Protein AF-A0A6A6LP13-F1 (afdb_monomer)

Secondary structure (DSSP, 8-state):
---TT--HHHHHHHHHHHHHHHHHHHTTHHHH-HHHHHHHHHHHHHHHHHHHHHTT---GGG--THHHHS-GGGTS-----SSSS----

Structure (mmCIF, N/CA/C/O backbone):
data_AF-A0A6A6LP13-F1
#
_entry.id   AF-A0A6A6LP13-F1
#
loop_
_atom_site.group_PDB
_atom_site.id
_atom_site.type_symbol
_atom_site.label_atom_id
_atom_site.label_alt_id
_atom_site.label_comp_id
_atom_site.label_asym_id
_atom_site.label_entity_id
_atom_site.label_seq_id
_atom_site.pdbx_PDB_ins_code
_atom_site.Cartn_x
_atom_site.Cartn_y
_atom_site.Cartn_z
_atom_site.occupancy
_atom_site.B_iso_or_equiv
_atom_site.auth_seq_id
_atom_site.auth_comp_id
_atom_site.auth_asym_id
_atom_site.auth_atom_id
_atom_site.pdbx_PDB_model_num
ATOM 1 N N . MET A 1 1 ? 12.063 12.893 3.431 1.00 55.28 1 MET A N 1
ATOM 2 C CA . MET A 1 1 ? 11.771 12.439 2.049 1.00 55.28 1 MET A CA 1
ATOM 3 C C . MET A 1 1 ? 13.074 12.016 1.375 1.00 55.28 1 MET A C 1
ATOM 5 O O . MET A 1 1 ? 13.938 12.861 1.231 1.00 55.28 1 MET A O 1
ATOM 9 N N . SER A 1 2 ? 13.257 10.739 1.004 1.00 63.56 2 SER A N 1
ATOM 10 C CA . SER A 1 2 ? 14.530 10.216 0.443 1.00 63.56 2 SER A CA 1
ATOM 11 C C . SER A 1 2 ? 14.392 9.558 -0.940 1.00 63.56 2 SER A C 1
ATOM 13 O O . SER A 1 2 ? 15.136 8.645 -1.284 1.00 63.56 2 SER A O 1
ATOM 15 N N . SER A 1 3 ? 13.422 9.995 -1.745 1.00 63.22 3 SER A N 1
ATOM 16 C CA . SER A 1 3 ? 13.024 9.337 -3.002 1.00 63.22 3 SER A CA 1
ATOM 17 C C . SER A 1 3 ? 13.352 10.142 -4.267 1.00 63.22 3 SER A C 1
ATOM 19 O O . SER A 1 3 ? 12.601 10.061 -5.237 1.00 63.22 3 SER A O 1
ATOM 21 N N . GLY A 1 4 ? 14.417 10.951 -4.256 1.00 61.75 4 GLY A N 1
ATOM 22 C CA . GLY A 1 4 ? 14.800 11.818 -5.383 1.00 61.75 4 GLY A CA 1
ATOM 23 C C . GLY A 1 4 ? 15.138 11.059 -6.675 1.00 61.75 4 GLY A C 1
ATOM 24 O O . GLY A 1 4 ? 14.845 11.559 -7.751 1.00 61.75 4 GLY A O 1
ATOM 25 N N . SER A 1 5 ? 15.663 9.830 -6.565 1.00 65.50 5 SER A N 1
ATOM 26 C CA . SER A 1 5 ? 15.943 8.924 -7.696 1.00 65.50 5 SER A CA 1
ATOM 27 C C . SER A 1 5 ? 16.007 7.456 -7.235 1.00 65.50 5 SER A C 1
ATOM 29 O O . SER A 1 5 ? 17.004 6.754 -7.378 1.00 65.50 5 SER A O 1
ATOM 31 N N . THR A 1 6 ? 14.968 6.995 -6.537 1.00 82.00 6 THR A N 1
ATOM 32 C CA . THR A 1 6 ? 14.891 5.607 -6.045 1.00 82.00 6 THR A CA 1
ATOM 33 C C . THR A 1 6 ? 13.993 4.770 -6.942 1.00 82.00 6 THR A C 1
ATOM 35 O O . THR A 1 6 ? 12.905 5.224 -7.289 1.00 82.00 6 THR A O 1
ATOM 38 N N . THR A 1 7 ? 14.397 3.534 -7.244 1.00 90.06 7 THR A N 1
ATOM 39 C CA . THR A 1 7 ? 13.583 2.578 -8.013 1.00 90.06 7 THR A CA 1
ATOM 40 C C . THR A 1 7 ? 12.214 2.337 -7.362 1.00 90.06 7 THR A C 1
ATOM 42 O O . THR A 1 7 ? 12.079 2.395 -6.134 1.00 90.06 7 THR A O 1
ATOM 45 N N . PHE A 1 8 ? 11.188 2.025 -8.163 1.00 92.19 8 PHE A N 1
ATOM 46 C CA . PHE A 1 8 ? 9.838 1.747 -7.646 1.00 92.19 8 PHE A CA 1
ATOM 47 C C . PHE A 1 8 ? 9.818 0.561 -6.685 1.00 92.19 8 PHE A C 1
ATOM 49 O O . PHE A 1 8 ? 9.181 0.627 -5.636 1.00 92.19 8 PHE A O 1
ATOM 56 N N . THR A 1 9 ? 10.607 -0.473 -6.975 1.00 92.50 9 THR A N 1
ATOM 57 C CA . THR A 1 9 ? 10.789 -1.623 -6.085 1.00 92.50 9 THR A CA 1
ATOM 58 C C . THR A 1 9 ? 11.343 -1.211 -4.720 1.00 92.50 9 THR A C 1
ATOM 60 O O . THR A 1 9 ? 10.862 -1.685 -3.696 1.00 92.50 9 THR A O 1
ATOM 63 N N . LYS A 1 10 ? 12.293 -0.266 -4.659 1.00 93.25 10 LYS A N 1
ATOM 64 C CA . LYS A 1 10 ? 12.839 0.240 -3.388 1.00 93.25 10 LYS A CA 1
ATOM 65 C C . LYS A 1 10 ? 11.820 1.063 -2.599 1.00 93.25 10 LYS A C 1
ATOM 67 O O . LYS A 1 10 ? 11.827 1.004 -1.370 1.00 93.25 10 LYS A O 1
ATOM 72 N N . ILE A 1 11 ? 10.951 1.814 -3.279 1.00 93.56 11 ILE A N 1
ATOM 73 C CA . ILE A 1 11 ? 9.844 2.542 -2.637 1.00 93.56 11 ILE A CA 1
ATOM 74 C C . ILE A 1 11 ? 8.874 1.544 -1.994 1.00 93.56 11 ILE A C 1
ATOM 76 O O . ILE A 1 11 ? 8.567 1.674 -0.810 1.00 93.56 11 ILE A O 1
ATOM 80 N N . VAL A 1 12 ? 8.458 0.522 -2.745 1.00 95.62 12 VAL A N 1
ATOM 81 C CA . VAL A 1 12 ? 7.535 -0.511 -2.257 1.00 95.62 12 VAL A CA 1
ATOM 82 C C . VAL A 1 12 ? 8.149 -1.344 -1.132 1.00 95.62 12 VAL A C 1
ATOM 84 O O . VAL A 1 12 ? 7.483 -1.602 -0.137 1.00 95.62 12 VAL A O 1
ATOM 87 N N . ASN A 1 13 ? 9.440 -1.677 -1.202 1.00 95.44 13 ASN A N 1
ATOM 88 C CA . ASN A 1 13 ? 10.120 -2.399 -0.122 1.00 95.44 13 ASN A CA 1
ATOM 89 C C . ASN A 1 13 ? 10.095 -1.629 1.200 1.00 95.44 13 ASN A C 1
ATOM 91 O O . ASN A 1 13 ? 9.809 -2.213 2.239 1.00 95.44 13 ASN A O 1
ATOM 95 N N . LYS A 1 14 ? 10.351 -0.315 1.162 1.00 95.75 14 LYS A N 1
ATOM 96 C CA . LYS A 1 14 ? 10.280 0.527 2.364 1.00 95.75 14 LYS A CA 1
ATOM 97 C C . LYS A 1 14 ? 8.865 0.573 2.942 1.00 95.75 14 LYS A C 1
ATOM 99 O O . LYS A 1 14 ? 8.719 0.512 4.158 1.00 95.75 14 LYS A O 1
ATOM 104 N N . TRP A 1 15 ? 7.850 0.664 2.079 1.00 96.62 15 TRP A N 1
ATOM 1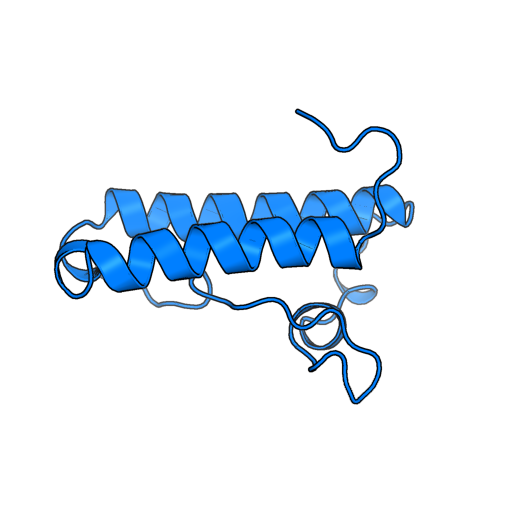05 C CA . TRP A 1 15 ? 6.449 0.577 2.494 1.00 96.62 15 TRP A CA 1
ATOM 106 C C . TRP A 1 15 ? 6.152 -0.763 3.170 1.00 96.62 15 TRP A C 1
ATOM 108 O O . TRP A 1 15 ? 5.666 -0.770 4.295 1.00 96.62 15 TRP A O 1
ATOM 118 N N . ASN A 1 16 ? 6.521 -1.879 2.540 1.00 97.69 16 ASN A N 1
ATOM 119 C CA . ASN A 1 16 ? 6.272 -3.213 3.080 1.00 97.69 16 ASN A CA 1
ATOM 120 C C . ASN A 1 16 ? 6.950 -3.412 4.440 1.00 97.69 16 ASN A C 1
ATOM 122 O O . ASN A 1 16 ? 6.306 -3.888 5.365 1.00 97.69 16 ASN A O 1
ATOM 126 N N . THR A 1 17 ? 8.218 -3.014 4.600 1.00 97.94 17 THR A N 1
ATOM 127 C CA . THR A 1 17 ? 8.913 -3.127 5.893 1.00 97.94 17 THR A CA 1
ATOM 128 C C . THR A 1 17 ? 8.224 -2.303 6.983 1.00 97.94 17 THR A C 1
ATOM 130 O O . THR A 1 17 ? 8.047 -2.799 8.092 1.00 97.94 17 THR A O 1
ATOM 133 N N . ALA A 1 18 ? 7.801 -1.072 6.675 1.00 97.31 18 ALA A N 1
ATOM 134 C CA . ALA A 1 18 ? 7.097 -0.221 7.633 1.00 97.31 18 ALA A CA 1
ATOM 135 C C . ALA A 1 18 ? 5.715 -0.784 8.000 1.00 97.31 18 ALA A C 1
ATOM 137 O O . ALA A 1 18 ? 5.370 -0.835 9.179 1.00 97.31 18 ALA A O 1
ATOM 138 N N . LEU A 1 19 ? 4.951 -1.237 7.002 1.00 97.25 19 LEU A N 1
ATOM 139 C CA . LEU A 1 19 ? 3.624 -1.811 7.202 1.00 97.25 19 LEU A CA 1
ATOM 140 C C . LEU A 1 19 ? 3.703 -3.104 8.016 1.00 97.25 19 LEU A C 1
ATOM 142 O O . LEU A 1 19 ? 2.982 -3.239 8.996 1.00 97.25 19 LEU A O 1
ATOM 146 N N . ILE A 1 20 ? 4.610 -4.020 7.664 1.00 97.81 20 ILE A N 1
ATOM 147 C CA . ILE A 1 20 ? 4.825 -5.253 8.430 1.00 97.81 20 ILE A CA 1
ATOM 148 C C . ILE A 1 20 ? 5.201 -4.899 9.867 1.00 97.81 20 ILE A C 1
ATOM 150 O O . ILE A 1 20 ? 4.542 -5.384 10.774 1.00 97.81 20 ILE A O 1
ATOM 154 N N . GLY A 1 21 ? 6.179 -4.012 10.085 1.00 97.75 21 GLY A N 1
ATOM 155 C CA . GLY A 1 21 ? 6.595 -3.611 11.432 1.00 97.75 21 GLY A CA 1
ATOM 156 C C . GLY A 1 21 ? 5.437 -3.083 12.285 1.00 97.75 21 GLY A C 1
ATOM 157 O O . GLY A 1 21 ? 5.258 -3.532 13.416 1.00 97.75 21 GLY A O 1
ATOM 158 N N . LEU A 1 22 ? 4.606 -2.200 11.719 1.00 97.38 22 LEU A N 1
ATOM 159 C CA . LEU A 1 22 ? 3.407 -1.677 12.377 1.00 97.38 22 LEU A CA 1
ATOM 160 C C . LEU A 1 22 ? 2.410 -2.798 12.713 1.00 97.38 22 LEU A C 1
ATOM 162 O O . LEU A 1 22 ? 1.994 -2.929 13.865 1.00 97.38 22 LEU A O 1
ATOM 166 N N . MET A 1 23 ? 2.051 -3.618 11.722 1.00 96.44 23 MET A N 1
ATOM 167 C CA . MET A 1 23 ? 1.027 -4.656 11.867 1.00 96.44 23 MET A CA 1
ATOM 168 C C . MET A 1 23 ? 1.477 -5.788 12.795 1.00 96.44 23 MET A C 1
ATOM 170 O O . MET A 1 23 ? 0.677 -6.291 13.578 1.00 96.44 23 MET A O 1
ATOM 174 N N . THR 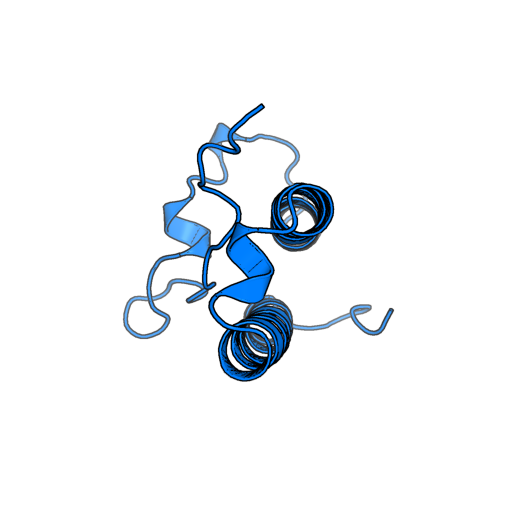A 1 24 ? 2.756 -6.176 12.768 1.00 97.44 24 THR A N 1
ATOM 175 C CA . THR A 1 24 ? 3.282 -7.236 13.643 1.00 97.44 24 THR A CA 1
ATOM 176 C C . THR A 1 24 ? 3.450 -6.787 15.089 1.00 97.44 24 THR A C 1
ATOM 178 O O . THR A 1 24 ? 3.376 -7.634 15.982 1.00 97.44 24 THR A O 1
ATOM 181 N N . TYR A 1 25 ? 3.671 -5.486 15.311 1.00 97.81 25 TYR A N 1
ATOM 182 C CA . TYR A 1 25 ? 3.829 -4.906 16.643 1.00 97.81 25 TYR A CA 1
ATOM 183 C C . TYR A 1 25 ? 2.476 -4.622 17.305 1.00 97.81 25 TYR A C 1
ATOM 185 O O . TYR A 1 25 ? 2.210 -5.140 18.383 1.00 97.81 25 TYR A O 1
ATOM 193 N N . PHE A 1 26 ? 1.601 -3.849 16.650 1.00 96.69 26 PHE A N 1
ATOM 194 C CA . PHE A 1 26 ? 0.317 -3.430 17.231 1.00 96.69 26 PHE A CA 1
ATOM 195 C C . PHE A 1 26 ? -0.812 -4.451 17.047 1.00 96.69 26 PHE A C 1
ATOM 197 O O . PHE A 1 26 ? -1.755 -4.458 17.837 1.00 96.69 26 PHE A O 1
ATOM 204 N N . ARG A 1 27 ? -0.726 -5.319 16.030 1.00 95.06 27 ARG A N 1
ATOM 205 C CA . ARG A 1 27 ? -1.682 -6.405 15.757 1.00 95.06 27 ARG A CA 1
ATOM 206 C C . ARG A 1 27 ? -3.140 -5.937 15.842 1.00 95.06 27 ARG A C 1
ATOM 208 O O . ARG A 1 27 ? -3.548 -5.071 15.073 1.00 95.06 27 ARG A O 1
ATOM 215 N N . GLU A 1 28 ? -3.916 -6.483 16.770 1.00 93.94 28 GLU A N 1
ATOM 216 C CA . GLU A 1 28 ? -5.357 -6.251 16.926 1.00 93.94 28 GLU A CA 1
ATOM 217 C C . GLU A 1 28 ? -5.704 -4.792 17.253 1.00 93.94 28 GLU A C 1
ATOM 219 O O . GLU A 1 28 ? -6.736 -4.291 16.807 1.00 93.94 28 GLU A O 1
ATOM 224 N N . ALA A 1 29 ? -4.808 -4.059 17.925 1.00 94.00 29 ALA A N 1
ATOM 225 C CA . ALA A 1 29 ? -5.025 -2.647 18.248 1.00 94.00 29 ALA A CA 1
ATOM 226 C C . ALA A 1 29 ? -5.219 -1.776 16.992 1.00 94.00 29 ALA A C 1
ATOM 228 O O . ALA A 1 29 ? -5.883 -0.739 17.043 1.00 94.00 29 ALA A O 1
ATOM 229 N N . THR A 1 30 ? -4.679 -2.212 15.848 1.00 92.62 30 THR A N 1
ATOM 230 C CA . THR A 1 30 ? -4.842 -1.495 14.577 1.00 92.62 30 THR A CA 1
ATOM 231 C C . THR A 1 30 ? -6.289 -1.480 14.088 1.00 92.62 30 THR A C 1
ATOM 233 O O . THR A 1 30 ? -6.729 -0.465 13.557 1.00 92.62 30 THR A O 1
ATOM 236 N N . VAL A 1 31 ? -7.053 -2.553 14.322 1.00 91.31 31 VAL A N 1
ATOM 237 C CA . VAL A 1 31 ? -8.454 -2.674 13.880 1.00 91.31 31 VAL A CA 1
ATOM 238 C C . VAL A 1 31 ? -9.385 -1.810 14.732 1.00 91.31 31 VAL A C 1
ATOM 240 O O . VAL A 1 31 ? -10.360 -1.264 14.224 1.00 91.31 31 VAL A O 1
ATOM 243 N N . HIS A 1 32 ? -9.062 -1.632 16.012 1.00 92.62 32 HIS A N 1
ATOM 244 C CA . HIS A 1 32 ? -9.845 -0.803 16.931 1.00 92.62 32 HIS A CA 1
ATOM 245 C C . HIS A 1 32 ? -9.584 0.701 16.784 1.00 92.62 32 HIS A C 1
ATOM 247 O O . HIS A 1 32 ? -10.300 1.508 17.371 1.00 92.62 32 HIS A O 1
ATOM 253 N N . THR A 1 33 ? -8.582 1.092 15.994 1.00 94.81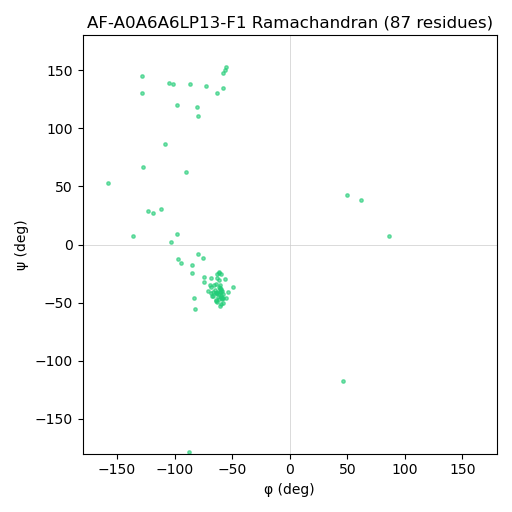 33 THR A N 1
ATOM 254 C CA . THR A 1 33 ? -8.191 2.494 15.824 1.00 94.81 33 THR A CA 1
ATOM 255 C C . THR A 1 33 ? -8.592 2.986 14.432 1.00 94.81 33 THR A C 1
ATOM 257 O O . THR A 1 33 ? -7.791 2.954 13.499 1.00 94.81 33 THR A O 1
ATOM 260 N N . GLN A 1 34 ? -9.829 3.470 14.279 1.00 93.25 34 GLN A N 1
ATOM 261 C CA . GLN A 1 34 ? -10.364 3.952 12.991 1.00 93.25 34 GLN A CA 1
ATOM 262 C C . GLN A 1 34 ? -9.475 5.019 12.329 1.00 93.25 34 GLN A C 1
ATOM 264 O O . GLN A 1 34 ? -9.211 4.946 11.131 1.00 93.25 34 GLN A O 1
ATOM 269 N N . GLU A 1 35 ? -8.935 5.963 13.106 1.00 94.69 35 GLU A N 1
ATOM 270 C CA . GLU A 1 35 ? -8.040 7.007 12.586 1.00 94.69 35 GLU A CA 1
ATOM 271 C C . GLU A 1 35 ? -6.764 6.430 11.953 1.00 94.69 35 GLU A C 1
ATOM 273 O O . GLU A 1 35 ? -6.260 6.951 10.953 1.00 94.69 35 GLU A O 1
ATOM 278 N N . LEU A 1 36 ? -6.251 5.327 12.508 1.00 94.31 36 LEU A N 1
ATOM 279 C CA . LEU A 1 36 ? -5.100 4.621 11.957 1.00 94.31 36 LEU A CA 1
ATOM 280 C C . LEU A 1 36 ? -5.470 3.912 10.651 1.00 94.31 36 LEU A C 1
ATOM 282 O O . LEU A 1 36 ? -4.684 3.955 9.705 1.00 94.31 36 LEU A O 1
ATOM 286 N N . LEU A 1 37 ? -6.662 3.314 10.567 1.00 94.25 37 LEU A N 1
ATOM 287 C CA . LEU A 1 37 ? -7.168 2.704 9.333 1.00 94.25 37 LEU A CA 1
ATOM 288 C C . LEU A 1 37 ? -7.303 3.750 8.214 1.00 94.25 37 LEU A C 1
ATOM 290 O O . LEU A 1 37 ? -6.775 3.555 7.117 1.00 94.25 37 LEU A O 1
ATOM 294 N N . ASP A 1 38 ? -7.899 4.907 8.510 1.00 94.19 38 ASP A N 1
ATOM 295 C CA . ASP A 1 38 ? -7.986 6.034 7.573 1.00 94.19 38 ASP A CA 1
ATOM 296 C C . ASP A 1 38 ? -6.601 6.527 7.134 1.00 94.19 38 ASP A C 1
ATOM 298 O O . ASP A 1 38 ? -6.370 6.872 5.966 1.00 94.19 38 ASP A O 1
ATOM 302 N N . LEU A 1 39 ? -5.651 6.576 8.071 1.00 95.38 39 LEU A N 1
ATOM 303 C CA . LEU A 1 39 ? -4.280 6.973 7.785 1.00 95.38 39 LEU A CA 1
ATOM 304 C C . LEU A 1 39 ? -3.573 5.956 6.879 1.00 95.38 39 LEU A C 1
ATOM 306 O O . LEU A 1 39 ? -2.861 6.368 5.958 1.00 95.38 39 LEU A O 1
ATOM 310 N N . LEU A 1 40 ? -3.778 4.656 7.095 1.00 95.50 40 LEU A N 1
ATOM 311 C CA . LEU A 1 40 ? -3.216 3.588 6.266 1.00 95.50 40 LEU A CA 1
ATOM 312 C C . LEU A 1 40 ? -3.727 3.679 4.824 1.00 95.50 40 LEU A C 1
ATOM 314 O O . LEU A 1 40 ? -2.908 3.686 3.901 1.00 95.50 40 LEU A O 1
ATOM 318 N N . VAL A 1 41 ? -5.035 3.886 4.625 1.00 95.31 41 VAL A N 1
ATOM 319 C CA . VAL A 1 41 ? -5.637 4.113 3.295 1.00 95.31 41 VAL A CA 1
ATOM 320 C C . VAL A 1 41 ? -5.003 5.323 2.601 1.00 95.31 41 VAL A C 1
ATOM 322 O O . VAL A 1 41 ? -4.623 5.267 1.425 1.00 95.31 41 VAL A O 1
ATOM 325 N N . LYS A 1 42 ? -4.845 6.443 3.318 1.00 94.75 42 LYS A N 1
ATOM 326 C CA . LYS A 1 42 ? -4.221 7.661 2.772 1.00 94.75 42 LYS A CA 1
ATOM 327 C C . LYS A 1 42 ? -2.752 7.432 2.409 1.00 94.75 42 LYS A C 1
ATOM 329 O O . LYS A 1 42 ? -2.294 7.912 1.369 1.00 94.75 42 LYS A O 1
ATOM 334 N N . CYS A 1 43 ? -2.003 6.724 3.248 1.00 95.62 43 CYS A N 1
ATOM 335 C CA . CYS A 1 43 ? -0.588 6.443 3.020 1.00 95.62 43 CYS A CA 1
ATOM 336 C C . CYS A 1 43 ? -0.369 5.488 1.843 1.00 95.62 43 CYS A C 1
ATOM 338 O O . CYS A 1 43 ? 0.492 5.763 1.005 1.00 95.62 43 CYS A O 1
ATOM 340 N N . GLU A 1 44 ? -1.181 4.440 1.714 1.00 95.69 44 GLU A N 1
ATOM 341 C CA . GLU A 1 44 ? -1.111 3.511 0.584 1.00 95.69 44 GLU A CA 1
ATOM 342 C C . GLU A 1 44 ? -1.331 4.246 -0.749 1.00 95.69 44 GLU A C 1
ATOM 344 O O . GLU A 1 44 ? -0.519 4.147 -1.676 1.00 95.69 44 GLU A O 1
ATOM 349 N N . ASN A 1 45 ? -2.352 5.107 -0.799 1.00 93.12 45 ASN A N 1
ATOM 350 C CA . ASN A 1 45 ? -2.630 5.956 -1.956 1.00 93.12 45 ASN A CA 1
ATOM 351 C C . ASN A 1 45 ? -1.485 6.931 -2.275 1.00 93.12 45 ASN A C 1
ATOM 353 O O . ASN A 1 45 ? -1.186 7.173 -3.450 1.00 93.12 45 ASN A O 1
ATOM 357 N N . LYS A 1 46 ? -0.795 7.474 -1.261 1.00 93.00 46 LYS A N 1
ATOM 358 C CA . LYS A 1 46 ? 0.393 8.324 -1.468 1.00 93.00 46 LYS A CA 1
ATOM 359 C C . LYS A 1 46 ? 1.543 7.547 -2.110 1.00 93.00 46 LYS A C 1
ATOM 361 O O . LYS A 1 46 ? 2.182 8.076 -3.022 1.00 93.00 46 LYS A O 1
ATOM 366 N N . ILE A 1 47 ? 1.794 6.306 -1.684 1.00 93.19 47 ILE A N 1
ATOM 367 C CA . ILE A 1 47 ? 2.840 5.451 -2.270 1.00 93.19 47 ILE A CA 1
ATOM 368 C C . ILE A 1 47 ? 2.521 5.131 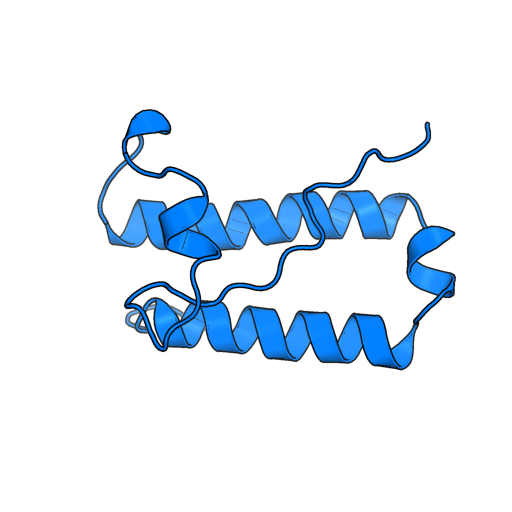-3.732 1.00 93.19 47 ILE A C 1
ATOM 370 O O . ILE A 1 47 ? 3.366 5.352 -4.603 1.00 93.19 47 ILE A O 1
ATOM 374 N N . GLN A 1 48 ? 1.290 4.706 -4.023 1.00 91.69 48 GLN A N 1
ATOM 375 C CA . GLN A 1 48 ? 0.860 4.465 -5.401 1.00 91.69 48 GLN A CA 1
ATOM 376 C C . GLN A 1 48 ? 0.993 5.728 -6.256 1.00 91.69 48 GLN A C 1
ATOM 378 O O . GLN A 1 48 ? 1.570 5.690 -7.340 1.00 91.69 48 GLN A O 1
ATOM 383 N N . THR A 1 49 ? 0.520 6.873 -5.759 1.00 90.50 49 THR A N 1
ATOM 384 C CA . THR A 1 49 ? 0.600 8.155 -6.475 1.00 90.50 49 THR A CA 1
ATOM 385 C C . THR A 1 49 ? 2.047 8.551 -6.762 1.00 90.50 49 THR A C 1
ATOM 387 O O . THR A 1 49 ? 2.349 9.013 -7.862 1.00 90.50 49 THR A O 1
ATOM 390 N N . ARG A 1 50 ? 2.977 8.307 -5.830 1.00 89.50 50 ARG A N 1
ATOM 391 C CA . ARG A 1 50 ? 4.406 8.565 -6.053 1.00 89.50 50 ARG A CA 1
ATOM 392 C C . ARG A 1 50 ? 4.966 7.746 -7.219 1.00 89.50 50 ARG A C 1
ATOM 394 O O . ARG A 1 50 ? 5.737 8.290 -8.007 1.00 89.50 50 ARG A O 1
ATOM 401 N N . ILE A 1 51 ? 4.569 6.480 -7.345 1.00 89.75 51 ILE A N 1
ATOM 402 C CA . ILE A 1 51 ? 4.968 5.606 -8.462 1.00 89.75 51 ILE A CA 1
ATOM 403 C C . ILE A 1 51 ? 4.345 6.100 -9.776 1.00 89.75 51 ILE A C 1
ATOM 405 O O . ILE A 1 51 ? 5.050 6.239 -10.774 1.00 89.75 51 ILE A O 1
ATOM 409 N N . LYS A 1 52 ? 3.054 6.462 -9.763 1.00 87.75 52 LYS A N 1
ATOM 410 C CA . LYS A 1 52 ? 2.342 7.016 -10.932 1.00 87.75 52 LYS A CA 1
ATOM 411 C C . LYS A 1 52 ? 3.003 8.298 -11.460 1.00 87.75 52 LYS A C 1
ATOM 413 O O . LYS A 1 52 ? 3.195 8.437 -12.667 1.00 87.75 52 LYS A O 1
ATOM 418 N N . ILE A 1 53 ? 3.421 9.195 -10.557 1.00 87.00 53 ILE A N 1
ATOM 419 C CA . ILE A 1 53 ? 4.174 10.418 -10.895 1.00 87.00 53 ILE A CA 1
ATOM 420 C C . ILE A 1 53 ? 5.534 10.077 -11.510 1.00 87.00 53 ILE A C 1
ATOM 422 O O . ILE A 1 53 ? 5.925 10.704 -12.489 1.00 87.00 53 ILE A O 1
ATOM 426 N N . GLY A 1 54 ? 6.243 9.077 -10.975 1.00 84.38 54 GLY A N 1
ATOM 427 C CA . GLY A 1 54 ? 7.522 8.628 -11.536 1.00 84.38 54 GLY A CA 1
ATOM 428 C C . GLY A 1 54 ? 7.419 8.088 -12.968 1.00 84.38 54 GLY A C 1
ATOM 429 O O . GLY A 1 54 ? 8.399 8.128 -13.700 1.00 84.38 54 GLY A O 1
ATOM 430 N N . LEU A 1 55 ? 6.232 7.634 -13.378 1.00 82.06 55 LEU A N 1
ATOM 431 C CA . LEU A 1 55 ? 5.914 7.168 -14.733 1.00 82.06 55 LEU A CA 1
ATOM 432 C C . LEU A 1 55 ? 5.227 8.240 -15.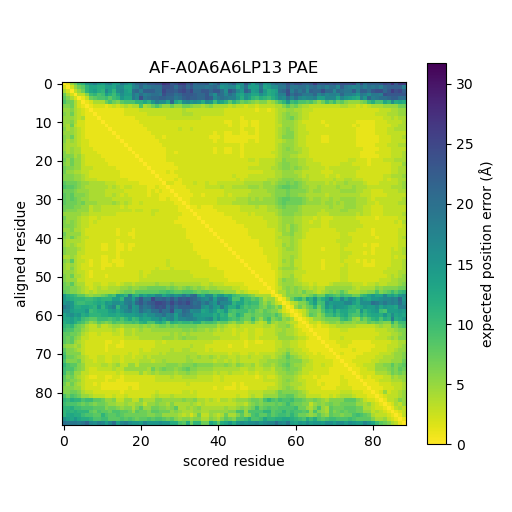601 1.00 82.06 55 LEU A C 1
ATOM 434 O O . LEU A 1 55 ? 4.736 7.930 -16.685 1.00 82.06 55 LEU A O 1
ATOM 438 N N . ASN A 1 56 ? 5.164 9.490 -15.124 1.00 79.94 56 ASN A N 1
ATOM 439 C CA . ASN A 1 56 ? 4.519 10.623 -15.793 1.00 79.94 56 ASN A CA 1
ATOM 440 C C . ASN A 1 56 ? 3.081 10.333 -16.272 1.00 79.94 56 ASN A C 1
ATOM 442 O O . ASN A 1 56 ? 2.687 10.682 -17.385 1.00 79.94 56 ASN A O 1
ATOM 446 N N . SER A 1 57 ? 2.277 9.657 -15.449 1.00 68.00 57 SER A N 1
ATOM 447 C CA . SER A 1 57 ? 0.891 9.349 -15.803 1.00 68.00 57 SER A CA 1
ATOM 448 C C . SER A 1 57 ? -0.078 9.768 -14.703 1.00 68.00 57 SER A C 1
ATOM 450 O O . SER A 1 57 ? 0.092 9.441 -13.530 1.00 68.00 57 SER A O 1
ATOM 452 N N . LYS A 1 58 ? -1.122 10.500 -15.115 1.00 63.44 58 LYS A N 1
ATOM 453 C CA . LYS A 1 58 ? -2.238 10.961 -14.270 1.00 63.44 58 LYS A CA 1
ATOM 454 C C . LYS A 1 58 ? -3.523 10.143 -14.472 1.00 63.44 58 LYS A C 1
ATOM 456 O O . LYS A 1 58 ? -4.540 10.461 -13.869 1.00 63.44 58 LYS A O 1
ATOM 461 N N . MET A 1 59 ? -3.500 9.111 -15.321 1.00 63.62 59 MET A N 1
ATOM 462 C CA . MET A 1 59 ? -4.704 8.387 -15.744 1.00 63.62 59 MET A CA 1
ATOM 463 C C . MET A 1 59 ? -4.903 7.098 -14.919 1.00 63.62 59 MET A C 1
ATOM 465 O O . MET A 1 59 ? -4.029 6.227 -14.966 1.00 63.62 59 MET A O 1
ATOM 469 N N . PRO A 1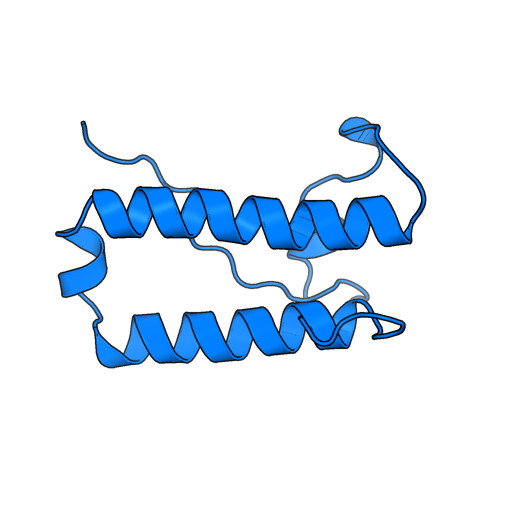 60 ? -6.027 6.932 -14.188 1.00 61.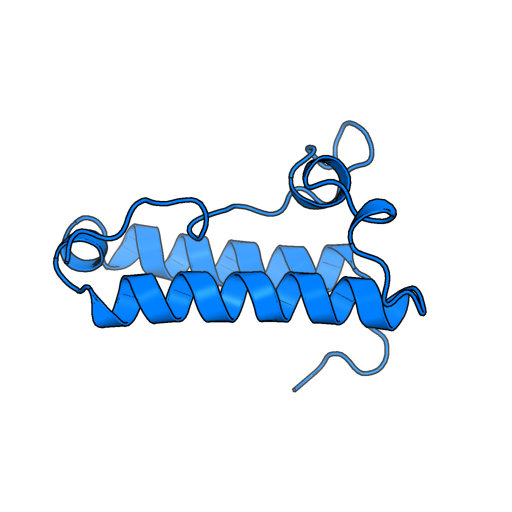28 60 PRO A N 1
ATOM 470 C CA . PRO A 1 60 ? -6.274 5.754 -13.348 1.00 61.28 60 PRO A CA 1
ATOM 471 C C . PRO A 1 60 ? -6.307 4.431 -14.123 1.00 61.28 60 PRO A C 1
ATOM 473 O O . PRO A 1 60 ? -5.772 3.436 -13.645 1.00 61.28 60 PRO A O 1
ATOM 476 N N . SER A 1 61 ? -6.856 4.430 -15.342 1.00 69.44 61 SER A N 1
ATOM 477 C CA . SER A 1 61 ? -6.968 3.235 -16.195 1.00 69.44 61 SER A CA 1
ATOM 478 C C . SER A 1 61 ? -5.617 2.643 -16.607 1.00 69.44 61 SER A C 1
ATOM 480 O O . SER A 1 61 ? -5.522 1.443 -16.842 1.00 69.44 61 SER A O 1
ATOM 482 N N . ARG A 1 62 ? -4.551 3.457 -16.646 1.00 73.25 62 ARG A N 1
ATOM 483 C CA . ARG A 1 62 ? -3.185 3.001 -16.954 1.00 73.25 62 ARG A CA 1
ATOM 484 C C . ARG A 1 62 ? -2.532 2.262 -15.780 1.00 73.25 62 ARG A C 1
ATOM 486 O O . ARG A 1 62 ? -1.485 1.647 -15.950 1.00 73.25 62 ARG A O 1
ATOM 493 N N . PHE A 1 63 ? -3.131 2.327 -14.593 1.00 80.19 63 PHE A N 1
ATOM 494 C CA . PHE A 1 63 ? -2.580 1.744 -13.376 1.00 80.19 63 PHE A CA 1
ATOM 495 C C . PHE A 1 63 ? -3.584 0.829 -12.684 1.00 80.19 63 PHE A C 1
ATOM 497 O O . PHE A 1 63 ? -4.036 1.149 -11.579 1.00 80.19 63 PHE A O 1
ATOM 504 N N . PRO A 1 64 ? -3.933 -0.310 -13.309 1.00 87.38 64 PRO A N 1
ATOM 505 C CA . PRO A 1 64 ? -4.702 -1.330 -12.624 1.00 87.38 64 PRO A CA 1
ATOM 506 C C . PRO A 1 64 ? -3.953 -1.802 -11.363 1.00 87.38 64 PRO A C 1
ATOM 508 O O . PRO A 1 64 ? -2.715 -1.840 -11.356 1.00 87.38 64 PRO A O 1
ATOM 511 N N . PRO A 1 65 ? -4.681 -2.187 -10.298 1.00 89.19 65 PRO A N 1
ATOM 512 C CA . PRO A 1 65 ? -4.092 -2.576 -9.015 1.00 89.19 65 PRO A CA 1
ATOM 513 C C . PRO A 1 65 ? -3.072 -3.716 -9.155 1.00 89.19 65 PRO A C 1
ATOM 515 O O . PRO A 1 65 ? -2.079 -3.743 -8.433 1.00 89.19 65 PRO A O 1
ATOM 518 N N . VAL A 1 66 ? -3.256 -4.593 -10.148 1.00 91.69 66 VAL A N 1
AT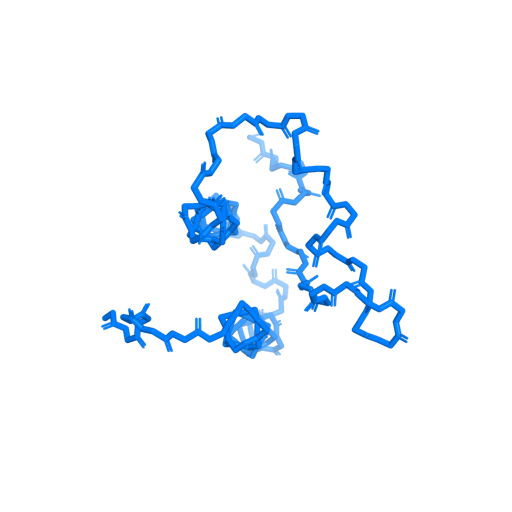OM 519 C CA . VAL A 1 66 ? -2.339 -5.693 -10.485 1.00 91.69 66 VAL A CA 1
ATOM 520 C C . VAL A 1 66 ? -0.875 -5.244 -10.602 1.00 91.69 66 VAL A C 1
ATOM 522 O O . VAL A 1 66 ? 0.012 -5.930 -10.119 1.00 91.69 66 VAL A O 1
ATOM 525 N N . ILE A 1 67 ? -0.589 -4.050 -11.130 1.00 89.94 67 ILE A N 1
ATOM 526 C CA . ILE A 1 67 ? 0.797 -3.567 -11.279 1.00 89.94 67 ILE A CA 1
ATOM 527 C C . ILE A 1 67 ? 1.479 -3.378 -9.913 1.00 89.94 67 ILE A C 1
ATOM 529 O O . ILE A 1 67 ? 2.682 -3.603 -9.773 1.00 89.94 67 ILE A O 1
ATOM 533 N N . PHE A 1 68 ? 0.716 -2.980 -8.892 1.00 93.50 68 PHE A N 1
ATOM 534 C CA . PHE A 1 68 ? 1.241 -2.742 -7.550 1.00 93.50 68 PHE A CA 1
ATOM 535 C C . PHE A 1 68 ? 1.348 -4.036 -6.740 1.00 93.50 68 PHE A C 1
ATOM 537 O O . PHE A 1 68 ? 2.375 -4.267 -6.103 1.00 93.50 68 PHE A O 1
ATOM 544 N N . TYR A 1 69 ? 0.309 -4.873 -6.767 1.00 95.94 69 TYR A N 1
ATOM 545 C CA . TYR A 1 69 ? 0.173 -6.000 -5.835 1.00 95.94 69 TYR A CA 1
ATOM 546 C C . TYR A 1 69 ? 0.692 -7.334 -6.370 1.00 95.94 69 TYR A C 1
ATOM 548 O O . TYR A 1 69 ? 0.919 -8.249 -5.583 1.00 95.94 69 TYR A O 1
ATOM 556 N N . THR A 1 70 ? 0.910 -7.461 -7.681 1.00 96.56 70 THR A N 1
ATOM 557 C CA . THR A 1 70 ? 1.487 -8.682 -8.249 1.00 96.56 70 THR A CA 1
ATOM 558 C C . THR A 1 70 ? 2.859 -8.969 -7.618 1.00 96.56 70 THR A C 1
ATOM 560 O O . THR A 1 70 ? 3.663 -8.037 -7.489 1.00 96.56 70 THR A O 1
ATOM 563 N N . PRO A 1 71 ? 3.146 -10.223 -7.214 1.00 95.88 71 PRO A N 1
ATOM 564 C CA . PRO A 1 71 ? 4.437 -10.614 -6.656 1.00 95.88 71 PRO A CA 1
ATOM 565 C C . PRO A 1 71 ? 5.612 -10.272 -7.580 1.00 95.88 71 PRO A C 1
ATOM 567 O O . PRO A 1 71 ? 5.479 -10.215 -8.807 1.00 95.88 71 PRO A O 1
ATOM 570 N N . LYS A 1 72 ? 6.787 -10.051 -6.989 1.00 93.31 72 LYS A N 1
ATOM 571 C CA . LYS A 1 72 ? 7.985 -9.644 -7.745 1.00 93.31 72 LYS A CA 1
ATOM 572 C C . LYS A 1 72 ? 8.500 -10.757 -8.643 1.00 93.31 72 LYS A C 1
ATOM 574 O O . LYS A 1 72 ? 9.077 -10.490 -9.692 1.00 93.31 72 LYS A O 1
ATOM 579 N N . GLU A 1 73 ? 8.254 -11.989 -8.231 1.00 93.69 73 GLU A N 1
ATOM 580 C CA . GLU A 1 73 ? 8.631 -13.225 -8.901 1.00 93.69 73 GLU A CA 1
ATOM 581 C C . GLU A 1 73 ? 7.978 -13.342 -10.285 1.00 93.69 73 GLU A C 1
ATOM 583 O O . GLU A 1 73 ? 8.528 -13.989 -11.168 1.00 93.69 73 GLU A O 1
ATOM 588 N N . ILE A 1 74 ? 6.842 -12.668 -10.497 1.00 94.81 74 ILE A N 1
ATOM 589 C CA . ILE A 1 74 ? 6.119 -12.624 -11.776 1.00 94.81 74 ILE A CA 1
ATOM 590 C C . ILE A 1 74 ? 6.023 -11.198 -12.347 1.00 94.81 74 ILE A C 1
ATOM 592 O O . ILE A 1 74 ? 5.101 -10.867 -13.089 1.00 94.81 74 ILE A O 1
ATOM 596 N N . GLY A 1 75 ? 6.993 -10.340 -12.011 1.00 89.69 75 GLY A N 1
ATOM 597 C CA . GLY A 1 75 ? 7.183 -9.033 -12.650 1.00 89.69 75 GLY A CA 1
ATOM 598 C C . GLY A 1 75 ? 6.367 -7.872 -12.072 1.00 89.69 75 GLY A C 1
ATOM 599 O O . GLY A 1 75 ? 6.393 -6.779 -12.637 1.00 89.69 75 GLY A O 1
ATOM 600 N N . GLY A 1 76 ? 5.659 -8.069 -10.956 1.00 93.56 76 GLY A N 1
ATOM 601 C CA . GLY A 1 76 ? 4.978 -6.987 -10.244 1.00 93.56 76 GLY A CA 1
ATOM 602 C C . GLY A 1 76 ? 5.865 -6.271 -9.222 1.00 93.56 76 GLY A C 1
ATOM 603 O O . GLY A 1 76 ? 7.046 -6.576 -9.048 1.00 93.56 76 GLY A O 1
ATOM 604 N N . LEU A 1 77 ? 5.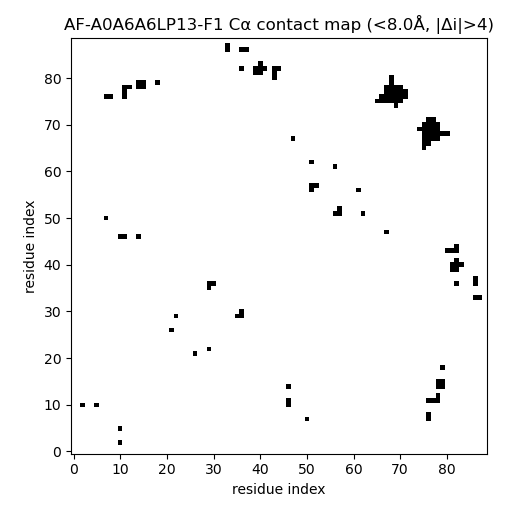297 -5.287 -8.518 1.00 94.94 77 LEU A N 1
ATOM 605 C CA . LEU A 1 77 ? 6.024 -4.557 -7.473 1.00 94.94 77 LEU A CA 1
ATOM 606 C C . LEU A 1 77 ? 6.006 -5.257 -6.103 1.00 94.94 77 LEU A C 1
ATOM 608 O O . LEU A 1 77 ? 6.848 -4.946 -5.254 1.00 94.94 77 LEU A O 1
ATOM 612 N N . GLY A 1 78 ? 5.087 -6.202 -5.887 1.00 96.19 78 GLY A N 1
ATOM 613 C CA . GLY A 1 78 ? 4.929 -6.946 -4.638 1.00 96.19 78 GLY A CA 1
ATOM 614 C C . GLY A 1 78 ? 4.577 -6.057 -3.447 1.00 96.19 78 GLY A C 1
ATOM 615 O O . GLY A 1 78 ? 5.129 -6.238 -2.362 1.00 96.19 78 GLY A O 1
ATOM 616 N N . MET A 1 79 ? 3.740 -5.039 -3.653 1.00 97.31 79 MET A N 1
ATOM 617 C CA . MET A 1 79 ? 3.267 -4.159 -2.586 1.00 97.31 79 MET A CA 1
ATOM 618 C C . MET A 1 79 ? 2.264 -4.896 -1.697 1.00 97.31 79 MET A C 1
ATOM 620 O O . MET A 1 79 ? 1.386 -5.581 -2.204 1.00 97.31 79 MET A O 1
ATOM 624 N N . LEU A 1 80 ? 2.377 -4.752 -0.377 1.00 96.81 80 LEU A N 1
ATOM 625 C CA . LEU A 1 80 ? 1.370 -5.243 0.566 1.00 96.81 80 LEU A CA 1
ATOM 626 C C . LEU A 1 80 ? 0.278 -4.184 0.763 1.00 96.81 80 LEU A C 1
ATOM 628 O O . LEU A 1 80 ? 0.591 -2.995 0.874 1.00 96.81 80 LEU A O 1
ATOM 632 N N . SER A 1 81 ? -0.984 -4.617 0.808 1.00 96.12 81 SER A N 1
ATOM 633 C CA . SER A 1 81 ? -2.145 -3.734 0.972 1.00 96.12 81 SER A CA 1
ATOM 634 C C . SER A 1 81 ? -2.722 -3.812 2.383 1.00 96.12 81 SER A C 1
ATOM 636 O O . SER A 1 81 ? -2.855 -4.901 2.935 1.00 96.12 81 SER A O 1
ATOM 638 N N . MET A 1 82 ? -3.104 -2.656 2.926 1.00 92.88 82 MET A N 1
ATOM 639 C CA . MET A 1 82 ? -3.987 -2.520 4.095 1.00 92.88 82 MET A CA 1
ATOM 640 C C . MET A 1 82 ? -5.048 -1.418 3.882 1.00 92.88 82 MET A C 1
ATOM 642 O O . MET A 1 82 ? -5.784 -1.054 4.792 1.00 92.88 82 MET A O 1
ATOM 646 N N . GLY A 1 83 ? -5.131 -0.860 2.672 1.00 85.56 83 GLY A N 1
ATOM 647 C CA . GLY A 1 83 ? -6.047 0.212 2.297 1.00 85.56 83 GLY A CA 1
ATOM 648 C C . GLY A 1 83 ? -7.327 -0.262 1.606 1.00 85.56 83 GLY A C 1
ATOM 649 O O . GLY A 1 83 ? -8.264 0.517 1.470 1.00 85.56 83 GLY A O 1
ATOM 650 N N . HIS A 1 84 ? -7.403 -1.525 1.178 1.00 85.69 84 HIS A N 1
ATOM 651 C CA . HIS A 1 84 ? -8.625 -2.118 0.622 1.00 85.69 84 HIS A CA 1
ATOM 652 C C . HIS A 1 84 ? -9.473 -2.769 1.717 1.00 85.69 84 HIS A C 1
ATOM 654 O O . HIS A 1 84 ? -9.694 -3.978 1.720 1.00 85.69 84 HIS A O 1
ATOM 660 N N . ILE A 1 85 ? -9.925 -1.953 2.666 1.00 86.31 85 ILE A N 1
ATOM 661 C CA . ILE A 1 85 ? -10.749 -2.385 3.795 1.00 86.31 85 ILE A CA 1
ATOM 662 C C . ILE A 1 85 ? -12.003 -1.517 3.894 1.00 86.31 85 ILE A C 1
ATOM 664 O O . ILE A 1 85 ? -11.972 -0.319 3.611 1.00 86.31 85 ILE A O 1
ATOM 668 N N . LEU A 1 86 ? -13.117 -2.123 4.303 1.00 85.12 86 LEU A N 1
ATOM 669 C CA . LEU A 1 86 ? -14.315 -1.381 4.686 1.00 85.12 86 LEU A CA 1
ATOM 670 C C . LEU A 1 86 ? -14.111 -0.873 6.112 1.00 85.12 86 LEU A C 1
ATOM 672 O O . LEU A 1 86 ? -14.058 -1.667 7.048 1.00 85.12 86 LEU A O 1
ATOM 676 N N . ILE A 1 87 ? -13.962 0.442 6.268 1.00 84.44 87 ILE A N 1
ATOM 677 C CA . ILE A 1 87 ? -13.818 1.059 7.587 1.00 84.44 87 ILE A CA 1
ATOM 678 C C . ILE A 1 87 ? -15.223 1.194 8.194 1.00 84.44 87 ILE A C 1
ATOM 680 O O . ILE A 1 87 ? -16.062 1.877 7.595 1.00 84.44 87 ILE A O 1
ATOM 684 N N . PRO A 1 88 ? -15.510 0.539 9.337 1.00 81.56 88 PRO A N 1
ATOM 685 C CA . PRO A 1 88 ? -16.780 0.721 10.026 1.00 81.56 88 PRO A CA 1
ATOM 686 C C . PRO A 1 88 ? -16.878 2.179 10.481 1.00 81.56 88 PRO A C 1
ATOM 688 O O . PRO A 1 88 ? -15.922 2.696 11.059 1.00 81.56 88 PRO A O 1
ATOM 691 N N . LYS A 1 89 ? -18.001 2.834 10.176 1.00 70.62 89 LYS A N 1
ATOM 692 C CA . LYS A 1 89 ? -18.308 4.192 10.636 1.00 70.62 89 LYS A CA 1
ATOM 693 C C . LYS A 1 89 ? -19.070 4.159 11.947 1.00 70.62 89 LYS A C 1
ATOM 695 O O . LYS A 1 89 ? -19.946 3.276 12.070 1.00 70.62 89 LYS A O 1
#

Mean predicted aligned error: 4.92 Å

Radius of gyration: 13.76 Å; Cα contacts (8 Å, |Δi|>4): 67; chains: 1; bounding box: 34×26×35 Å

Organism: Hevea brasiliensis (NCBI:txid3981)

InterPro domains:
  IPR019581 Pre-mRNA-processing-splicing factor 8, U5-snRNA-binding [PF10597] (1-89)
  IPR027652 Pre-mRNA-processing-splicing factor 8 [PTHR11140] (1-89)
  IPR042516 Pre-mRNA-processing-splicing factor 8, U5-snRNA-binding domain superfamily [G3DSA:3.30.43.40] (1-55)

pLDDT: mean 88.82, std 10.5, range [55.28, 97.94]

Solvent-accessible surface area (backbone atoms only — not comparable to full-atom values): 5424 Å² total; per-residue (Å²): 139,89,67,92,86,59,56,66,54,60,55,34,50,54,50,39,55,51,50,49,53,50,48,74,70,52,45,72,59,50,76,76,31,60,70,56,46,55,47,41,31,52,50,51,52,50,55,53,49,54,52,34,55,76,67,77,49,91,57,68,86,82,57,55,68,61,59,44,49,31,48,55,93,80,77,25,49,44,37,76,85,75,46,93,63,88,78,86,127

Foldseek 3Di:
DPPPPDDLLVLLVVQQVVVCVVCVVCPPVCLVDLVNLVVLLVVVVVSVVVVCVVVVHPDVVVCDVCQACPDVVVPHSNHDDSNPDDRDD

Nearest PDB structures (foldseek):
  8c6j-assembly1_A  TM=9.915E-01  e=3.980E-08  Homo sapiens
  9esi-assembly1_A  TM=9.712E-01  e=3.099E-08  Schizosaccharomyces pombe
  8ro0-assembly1_A  TM=9.425E-01  e=3.299E-08  Caenorhabditis elegans
  9dtr-assembly1_A  TM=9.873E-01  e=1.164E-06  Saccharomyces cerevisiae
  6j6q-assembly1_A  TM=9.869E-01  e=2.175E-06  Saccharomyces cerevisiae S288C

Sequence (89 aa):
MSSGSTTFTKIVNKWNTALIGLMTYFREATVHTQELLDLLVKCENKIQTRIKIGLNSKMPSRFPPVIFYTPKEIGGLGMLSMGHILIPK